Protein AF-A0A060C0B9-F1 (afdb_monomer)

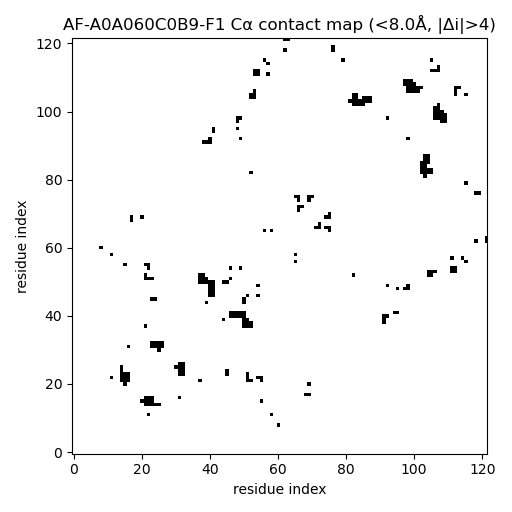Sequence (122 aa):
MTAEFGKRAGNWKHAYDPATGFMRARRRDGSFREPFDPTASGYGSDYTEGNAWQYSWYVPQDVAGLAAAHGGADKLLAMLDQVFDAKVDPKVFEHMEDITGLIGWYAHGNEPSHHVAYLYAY

Mean predicted aligned error: 3.33 Å

Foldseek 3Di:
DVVVVVVVLPCQVLQQDLVVLWRFDADPVSDGDPDDDQLQDDDPAPDDLAGRLLQRCPSVVCLVVSQVSLVHLVSVVVSLCQQQCADDDCVSNPVHPQQDDGRRRQGPSDDSRVCSVVSNVD

Structure (mmCIF, N/CA/C/O backbone):
data_AF-A0A060C0B9-F1
#
_entry.id   AF-A0A060C0B9-F1
#
loop_
_atom_site.group_PDB
_atom_site.id
_atom_site.type_symbol
_atom_site.label_atom_id
_atom_site.label_alt_id
_atom_site.label_comp_id
_atom_site.label_asym_id
_atom_site.label_entity_id
_atom_site.label_seq_id
_atom_site.pdbx_PDB_ins_code
_atom_site.Cartn_x
_atom_site.Cartn_y
_atom_site.Cartn_z
_atom_site.occupancy
_atom_site.B_iso_or_equiv
_atom_site.auth_seq_id
_atom_site.auth_comp_id
_atom_site.auth_asym_id
_atom_site.auth_atom_id
_atom_site.pdbx_PDB_model_num
ATOM 1 N N . MET A 1 1 ? -1.373 7.452 29.988 1.00 62.50 1 MET A N 1
ATOM 2 C CA . MET A 1 1 ? -0.494 6.546 29.220 1.00 62.50 1 MET A CA 1
ATOM 3 C C . MET A 1 1 ? -1.267 5.777 28.140 1.00 62.50 1 MET A C 1
ATOM 5 O O . MET A 1 1 ? -1.018 6.031 26.972 1.00 62.50 1 MET A O 1
ATOM 9 N N . THR A 1 2 ? -2.270 4.945 28.464 1.00 82.88 2 THR A N 1
ATOM 10 C CA . THR A 1 2 ? -3.021 4.131 27.469 1.00 82.88 2 THR A CA 1
ATOM 11 C C . THR A 1 2 ? -3.733 4.945 26.378 1.00 82.88 2 THR A C 1
ATOM 13 O O . THR A 1 2 ? -3.634 4.619 25.200 1.00 82.88 2 THR A O 1
ATOM 16 N N . ALA A 1 3 ? -4.394 6.050 26.740 1.00 88.38 3 ALA A N 1
ATOM 17 C CA . ALA A 1 3 ? -5.115 6.889 25.774 1.00 88.38 3 ALA A CA 1
ATOM 18 C C . ALA A 1 3 ? -4.197 7.609 24.765 1.00 88.38 3 ALA A C 1
ATOM 20 O O . ALA A 1 3 ? -4.614 7.911 23.651 1.00 88.38 3 ALA A O 1
ATOM 21 N N . GLU A 1 4 ? -2.951 7.896 25.141 1.00 94.38 4 GLU A N 1
ATOM 22 C CA . GLU A 1 4 ? -1.985 8.572 24.269 1.00 94.38 4 GLU A CA 1
AT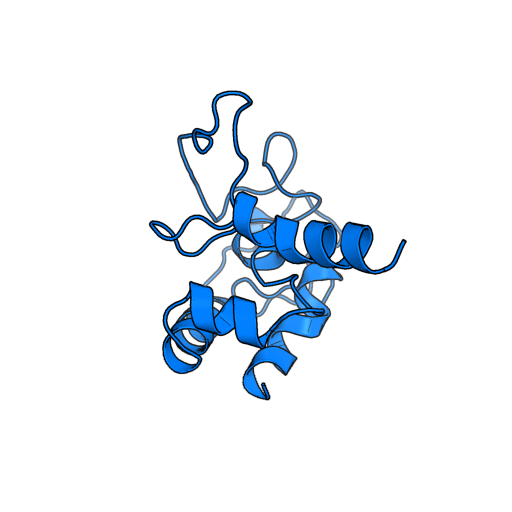OM 23 C C . GLU A 1 4 ? -1.415 7.606 23.228 1.00 94.38 4 GLU A C 1
ATOM 25 O O . GLU A 1 4 ? -1.407 7.913 22.036 1.00 94.38 4 GLU A O 1
ATOM 30 N N . PHE A 1 5 ? -1.009 6.408 23.658 1.00 95.19 5 PHE A N 1
ATOM 31 C CA . PHE A 1 5 ? -0.512 5.378 22.747 1.00 95.19 5 PHE A CA 1
ATOM 32 C C . PHE A 1 5 ? -1.610 4.831 21.830 1.00 95.19 5 PHE A C 1
ATOM 34 O O . PHE A 1 5 ? -1.338 4.610 20.656 1.00 95.19 5 PHE A O 1
ATOM 41 N N . GLY A 1 6 ? -2.857 4.723 22.306 1.00 94.94 6 GLY A N 1
ATOM 42 C CA . GLY A 1 6 ? -3.995 4.362 21.453 1.00 94.94 6 GLY A CA 1
ATOM 43 C C . GLY A 1 6 ? -4.230 5.360 20.313 1.00 94.94 6 GLY A C 1
ATOM 44 O O . GLY A 1 6 ? -4.470 4.955 19.180 1.00 94.94 6 GLY A O 1
ATOM 45 N N . LYS A 1 7 ? -4.074 6.668 20.570 1.00 95.69 7 LYS A N 1
ATOM 46 C CA . LYS A 1 7 ? -4.125 7.688 19.507 1.00 95.69 7 LYS A CA 1
ATOM 47 C C . LYS A 1 7 ? -2.980 7.514 18.509 1.00 95.69 7 LYS A C 1
ATOM 49 O O . LYS A 1 7 ? -3.221 7.509 17.308 1.00 95.69 7 LYS A O 1
ATOM 54 N N . ARG A 1 8 ? -1.750 7.323 19.001 1.00 97.00 8 ARG A N 1
ATOM 55 C CA . ARG A 1 8 ? -0.561 7.146 18.149 1.00 97.00 8 ARG A CA 1
ATOM 56 C C . ARG A 1 8 ? -0.605 5.870 17.309 1.00 97.00 8 ARG A C 1
ATOM 58 O O . ARG A 1 8 ? -0.117 5.887 16.185 1.00 97.00 8 ARG A O 1
ATOM 65 N N . ALA A 1 9 ? -1.224 4.799 17.805 1.00 97.12 9 ALA A N 1
ATOM 66 C CA . ALA A 1 9 ? -1.419 3.562 17.047 1.00 97.12 9 ALA A CA 1
ATOM 67 C C . ALA A 1 9 ? -2.240 3.776 15.759 1.00 97.12 9 ALA A C 1
ATOM 69 O O . ALA A 1 9 ? -2.071 3.029 14.798 1.00 97.12 9 ALA A O 1
ATOM 70 N N . GLY A 1 10 ? -3.079 4.820 15.717 1.00 97.69 10 GLY A N 1
ATOM 71 C CA . GLY A 1 10 ? -3.851 5.226 14.541 1.00 97.69 10 GLY A CA 1
ATOM 72 C C . GLY A 1 10 ? -3.120 6.158 13.567 1.00 97.69 10 GLY A C 1
ATOM 73 O O . GLY A 1 10 ? -3.711 6.535 12.557 1.00 97.69 10 GLY A O 1
ATOM 74 N N . ASN A 1 11 ? -1.861 6.535 13.828 1.00 97.88 11 ASN A N 1
ATOM 75 C CA . ASN A 1 11 ? -1.124 7.499 12.998 1.00 97.88 11 ASN A CA 1
ATOM 76 C C . ASN A 1 11 ? -0.884 7.020 11.560 1.00 97.88 11 ASN A C 1
ATOM 78 O O . ASN A 1 11 ? -0.642 7.854 10.691 1.00 97.88 11 ASN A O 1
ATOM 82 N N . TRP A 1 12 ? -0.985 5.714 11.292 1.00 98.00 12 TRP A N 1
ATOM 83 C CA . TRP A 1 12 ? -0.912 5.160 9.936 1.00 98.00 12 TRP A CA 1
ATOM 84 C C . TRP A 1 12 ? -1.903 5.849 8.981 1.00 98.00 12 TRP A C 1
ATOM 86 O O . TRP A 1 12 ? -1.589 6.090 7.818 1.00 98.00 12 TRP A O 1
ATOM 96 N N . LYS A 1 13 ? -3.059 6.291 9.497 1.00 97.56 13 LYS A N 1
ATOM 97 C CA . LYS A 1 13 ? -4.096 7.013 8.741 1.00 97.56 13 LYS A CA 1
ATOM 98 C C . LYS A 1 13 ? -3.612 8.348 8.178 1.00 97.56 13 LYS A C 1
ATOM 100 O O . LYS A 1 13 ? -4.230 8.879 7.266 1.00 97.56 13 LYS A O 1
ATOM 105 N N . HIS A 1 14 ? -2.534 8.915 8.719 1.00 97.00 14 HIS A N 1
ATOM 106 C CA . HIS A 1 14 ? -1.934 10.134 8.183 1.00 97.00 14 HIS A CA 1
ATOM 107 C C . HIS A 1 14 ? -1.095 9.884 6.930 1.00 97.00 14 HIS A C 1
ATOM 109 O O . HIS A 1 14 ? -0.889 10.830 6.178 1.00 97.00 14 HIS A O 1
ATOM 115 N N . ALA A 1 15 ? -0.610 8.660 6.717 1.00 97.50 15 ALA A N 1
ATOM 116 C CA . ALA A 1 15 ? 0.128 8.280 5.516 1.00 97.50 15 ALA A CA 1
ATOM 117 C C . ALA A 1 15 ? -0.790 7.699 4.432 1.00 97.50 15 ALA A C 1
ATOM 119 O O . ALA A 1 15 ? -0.444 7.765 3.259 1.00 97.50 15 ALA A O 1
ATOM 120 N N . TYR A 1 16 ? -1.953 7.157 4.801 1.00 98.25 16 TYR A N 1
ATOM 121 C CA . TYR A 1 16 ? -2.895 6.591 3.840 1.00 98.25 16 TYR A CA 1
ATOM 122 C C . TYR A 1 16 ? -3.468 7.660 2.905 1.00 98.25 16 TYR A C 1
ATOM 124 O O . TYR A 1 16 ? -4.123 8.606 3.354 1.00 98.25 16 TYR A O 1
ATOM 132 N N . ASP A 1 17 ? -3.256 7.480 1.604 1.00 98.25 17 ASP A N 1
ATOM 133 C CA . ASP A 1 17 ? -3.889 8.282 0.570 1.00 98.25 17 ASP A CA 1
ATOM 134 C C . ASP A 1 17 ? -5.077 7.532 -0.056 1.00 98.25 17 ASP A C 1
ATOM 136 O O . ASP A 1 17 ? -4.870 6.584 -0.817 1.00 98.25 17 ASP A O 1
ATOM 140 N N . PRO A 1 18 ? -6.329 7.961 0.194 1.00 96.81 18 PRO A N 1
ATOM 141 C CA . PRO A 1 18 ? -7.503 7.311 -0.381 1.00 96.81 18 PRO A CA 1
ATOM 142 C C . PRO A 1 18 ? -7.597 7.448 -1.906 1.00 96.81 18 PRO A C 1
ATOM 144 O O . PRO A 1 18 ? -8.352 6.699 -2.521 1.00 96.81 18 PRO A O 1
ATOM 147 N N . ALA A 1 19 ? -6.878 8.394 -2.526 1.00 96.81 19 ALA A N 1
ATOM 148 C CA . ALA A 1 19 ? -6.888 8.553 -3.978 1.00 96.81 19 ALA A CA 1
ATOM 149 C C . ALA A 1 19 ? -6.090 7.450 -4.688 1.00 96.81 19 ALA A C 1
ATOM 151 O O . ALA A 1 19 ? -6.445 7.066 -5.801 1.00 96.81 19 ALA A O 1
ATOM 152 N N . THR A 1 20 ? -5.029 6.943 -4.055 1.00 97.31 20 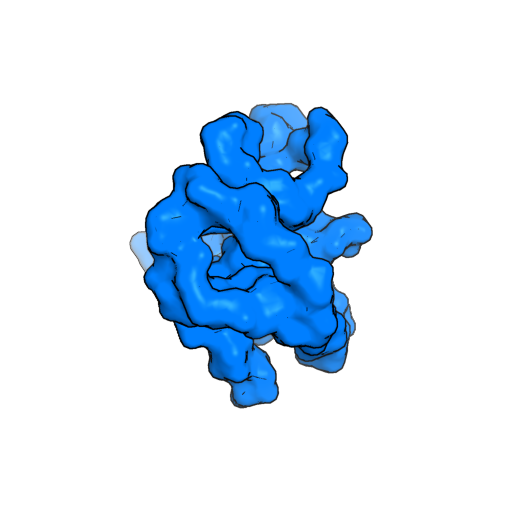THR A N 1
ATOM 153 C CA . THR A 1 20 ? -4.159 5.911 -4.636 1.00 97.31 20 THR A CA 1
ATOM 154 C C . THR A 1 20 ? -4.307 4.549 -3.963 1.00 97.31 20 THR A C 1
ATOM 156 O O . THR A 1 20 ? -3.948 3.546 -4.569 1.00 97.31 20 THR A O 1
ATOM 159 N N . GLY A 1 21 ? -4.818 4.499 -2.728 1.00 97.50 21 GLY A N 1
ATOM 160 C CA . GLY A 1 21 ? -4.884 3.281 -1.919 1.00 97.50 21 GLY A CA 1
ATOM 161 C C . GLY A 1 21 ? -3.546 2.879 -1.288 1.00 97.50 21 GLY A C 1
ATOM 162 O O . GLY A 1 21 ? -3.419 1.759 -0.809 1.00 97.50 21 GLY A O 1
ATOM 163 N N . PHE A 1 22 ? -2.544 3.766 -1.277 1.00 98.44 22 PHE A N 1
ATOM 164 C CA . PHE A 1 22 ? -1.209 3.477 -0.737 1.00 98.44 22 PHE A CA 1
ATOM 165 C C . PHE A 1 22 ? -0.865 4.354 0.468 1.00 98.44 22 PHE A C 1
ATOM 167 O O . PHE A 1 22 ? -1.381 5.462 0.633 1.00 98.44 22 PHE A O 1
ATOM 174 N N . MET A 1 23 ? 0.070 3.879 1.290 1.00 97.94 23 MET A N 1
ATOM 175 C CA . MET A 1 23 ? 0.737 4.710 2.291 1.00 97.94 23 MET A CA 1
ATOM 176 C C . MET A 1 23 ? 1.779 5.571 1.583 1.00 97.94 23 MET A C 1
ATOM 178 O O . MET A 1 23 ? 2.729 5.034 1.035 1.00 97.94 23 MET A O 1
ATOM 182 N N . ARG A 1 24 ? 1.616 6.895 1.588 1.00 97.94 24 ARG A N 1
ATOM 183 C CA . ARG A 1 24 ? 2.469 7.851 0.869 1.00 97.94 24 ARG A CA 1
ATOM 184 C C . ARG A 1 24 ? 3.135 8.834 1.824 1.00 97.94 24 ARG A C 1
ATOM 186 O O . ARG A 1 24 ? 2.556 9.233 2.838 1.00 97.94 24 ARG A O 1
ATOM 193 N N . ALA A 1 25 ? 4.330 9.307 1.465 1.00 96.31 25 ALA A N 1
ATOM 194 C CA . ALA A 1 25 ? 4.962 10.386 2.212 1.00 96.31 25 ALA A CA 1
ATOM 195 C C . ALA A 1 25 ? 4.163 11.684 2.118 1.00 96.31 25 ALA A C 1
ATOM 197 O O . ALA A 1 25 ? 3.657 12.082 1.062 1.00 96.31 25 ALA A O 1
ATOM 198 N N . ARG A 1 26 ? 4.128 12.387 3.248 1.00 95.81 26 ARG A N 1
ATOM 199 C CA . ARG A 1 26 ? 3.490 13.688 3.398 1.00 95.81 26 ARG A CA 1
ATOM 200 C C . ARG A 1 26 ? 4.528 14.758 3.687 1.00 95.81 26 ARG A C 1
ATOM 202 O O . ARG A 1 26 ? 5.419 14.582 4.518 1.00 95.81 26 ARG A O 1
ATOM 209 N N . ARG A 1 27 ? 4.391 15.895 3.015 1.00 95.44 27 ARG A N 1
ATOM 210 C CA . ARG A 1 27 ? 5.172 17.102 3.276 1.00 95.44 27 ARG A CA 1
ATOM 211 C C . ARG A 1 27 ? 4.694 17.763 4.568 1.00 95.44 27 ARG A C 1
ATOM 213 O O . ARG A 1 27 ? 3.610 17.484 5.080 1.00 95.44 27 ARG A O 1
ATOM 220 N N . ARG A 1 28 ? 5.502 18.692 5.086 1.00 95.94 28 ARG A N 1
ATOM 221 C CA . ARG A 1 28 ? 5.180 19.456 6.308 1.00 95.94 28 ARG A CA 1
ATOM 222 C C . ARG A 1 28 ? 3.893 20.277 6.193 1.00 95.94 28 ARG A C 1
ATOM 224 O O . ARG A 1 28 ? 3.275 20.556 7.211 1.00 95.94 28 ARG A O 1
ATOM 231 N N . ASP A 1 29 ? 3.504 20.650 4.979 1.00 96.12 29 ASP A N 1
ATOM 232 C CA . ASP A 1 29 ? 2.256 21.363 4.686 1.00 96.12 29 ASP A CA 1
ATOM 233 C C . ASP A 1 29 ? 1.023 20.437 4.604 1.00 96.12 29 ASP A C 1
ATOM 235 O O . ASP A 1 29 ? -0.093 20.912 4.412 1.00 96.12 29 ASP A O 1
ATOM 239 N N . GLY A 1 30 ? 1.203 19.121 4.769 1.00 95.50 30 GLY A N 1
ATOM 240 C CA . GLY A 1 30 ? 0.136 18.124 4.708 1.00 95.50 30 GLY A CA 1
ATOM 241 C C . GLY A 1 30 ? -0.205 17.632 3.299 1.00 95.50 30 GLY A C 1
ATOM 242 O O . GLY A 1 30 ? -1.075 16.769 3.169 1.00 95.50 30 GLY A O 1
ATOM 243 N N . SER A 1 31 ? 0.465 18.118 2.254 1.00 97.19 31 SER A N 1
ATOM 244 C CA . SER A 1 31 ? 0.323 17.573 0.899 1.00 97.19 31 SER A CA 1
ATOM 245 C C . SER A 1 31 ? 1.085 16.254 0.743 1.00 97.19 31 SER A C 1
ATOM 247 O O . SER A 1 31 ? 2.126 16.045 1.373 1.00 97.19 31 SER A O 1
ATOM 249 N N . PHE A 1 32 ? 0.580 15.342 -0.090 1.00 97.94 32 PHE A N 1
ATOM 250 C CA . PHE A 1 32 ? 1.340 14.152 -0.469 1.00 97.94 32 PHE A CA 1
ATOM 251 C C . PHE A 1 32 ? 2.489 14.526 -1.411 1.00 97.94 32 PHE A C 1
ATOM 253 O O . PHE A 1 32 ? 2.399 15.478 -2.188 1.00 97.94 32 PHE A O 1
ATOM 260 N N . ARG A 1 33 ? 3.602 13.793 -1.323 1.00 95.50 33 ARG A N 1
ATOM 261 C CA . ARG A 1 33 ? 4.738 13.977 -2.229 1.00 95.50 33 ARG A CA 1
ATOM 262 C C . ARG A 1 33 ? 4.340 13.559 -3.648 1.00 95.50 33 ARG A C 1
ATOM 264 O O . ARG A 1 33 ? 3.813 12.468 -3.848 1.00 95.50 33 ARG A O 1
ATOM 271 N N . GLU A 1 34 ? 4.625 14.437 -4.607 1.00 95.38 34 GLU A N 1
ATOM 272 C CA . GLU A 1 34 ? 4.421 14.226 -6.043 1.00 95.38 34 GLU A CA 1
ATOM 273 C C . GLU A 1 34 ? 5.745 14.406 -6.817 1.00 95.38 34 GLU A C 1
ATOM 275 O O . GLU A 1 34 ? 6.577 15.221 -6.383 1.00 95.38 34 GLU A O 1
ATOM 280 N N . PRO A 1 35 ? 5.938 13.707 -7.955 1.00 94.75 35 PRO A N 1
ATOM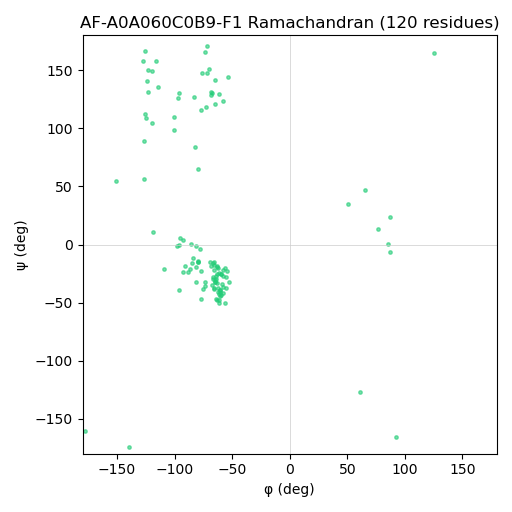 281 C CA . PRO A 1 35 ? 5.043 12.675 -8.494 1.00 94.75 35 PRO A CA 1
ATOM 282 C C . PRO A 1 35 ? 5.061 11.394 -7.643 1.00 94.75 35 PRO A C 1
ATOM 284 O O . PRO A 1 35 ? 6.070 11.094 -7.003 1.00 94.75 35 PRO A O 1
ATOM 287 N N . PHE A 1 36 ? 3.952 10.654 -7.629 1.00 96.44 36 PHE A N 1
ATOM 288 C CA . PHE A 1 36 ? 3.869 9.340 -6.989 1.00 96.44 36 PHE A CA 1
ATOM 289 C C . PHE A 1 36 ? 4.058 8.198 -7.987 1.00 96.44 36 PHE A C 1
ATOM 291 O O . PHE A 1 36 ? 3.327 8.088 -8.969 1.00 96.44 36 PHE A O 1
ATOM 298 N N . ASP A 1 37 ? 5.012 7.325 -7.678 1.00 95.12 37 ASP A N 1
ATOM 299 C CA . ASP A 1 37 ? 5.230 6.049 -8.349 1.00 95.12 37 ASP A CA 1
ATOM 300 C C . ASP A 1 37 ? 5.234 4.942 -7.277 1.00 95.12 37 ASP A C 1
ATOM 302 O O . ASP A 1 37 ? 6.139 4.921 -6.437 1.00 95.12 37 ASP A O 1
ATOM 306 N N . PRO A 1 38 ? 4.236 4.036 -7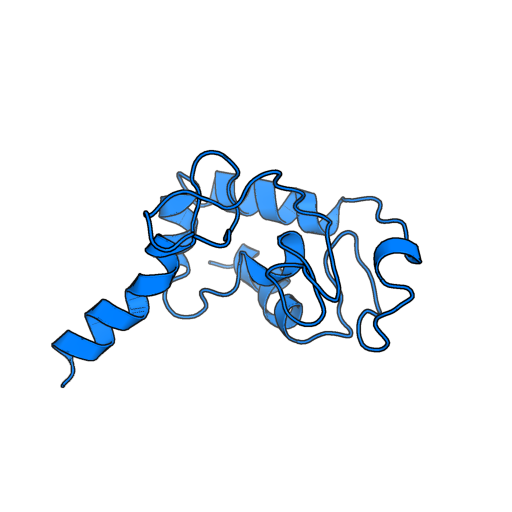.256 1.00 95.44 38 PRO A N 1
ATOM 307 C CA . PRO A 1 38 ? 4.161 2.973 -6.254 1.00 95.44 38 PRO A CA 1
ATOM 308 C C . PRO A 1 38 ? 5.254 1.909 -6.430 1.00 95.44 38 PRO A C 1
ATOM 310 O O . PRO A 1 38 ? 5.477 1.110 -5.520 1.00 95.44 38 PRO A O 1
ATOM 313 N N . THR A 1 39 ? 5.925 1.885 -7.586 1.00 93.94 39 THR A N 1
ATOM 314 C CA . THR A 1 39 ? 6.991 0.930 -7.912 1.00 93.94 39 THR A CA 1
ATOM 315 C C . THR A 1 39 ? 8.375 1.432 -7.521 1.00 93.94 39 THR A C 1
ATOM 317 O O . THR A 1 39 ? 9.282 0.615 -7.363 1.00 93.94 39 THR A O 1
ATOM 320 N N . ALA A 1 40 ? 8.519 2.746 -7.306 1.00 91.94 40 ALA A N 1
ATOM 321 C CA . ALA A 1 40 ? 9.782 3.372 -6.952 1.00 91.94 40 ALA A CA 1
ATOM 322 C C . ALA A 1 40 ? 10.354 2.777 -5.659 1.00 91.94 40 ALA A C 1
ATOM 324 O O . ALA A 1 40 ? 9.721 2.804 -4.600 1.00 91.94 40 ALA A O 1
ATOM 325 N N . SER A 1 41 ? 11.577 2.274 -5.770 1.00 88.69 41 SER A N 1
ATOM 326 C CA . SER A 1 41 ? 12.341 1.624 -4.715 1.00 88.69 41 SER A CA 1
ATOM 327 C C . SER A 1 41 ? 13.725 2.278 -4.598 1.00 88.69 41 SER A C 1
ATOM 329 O O . SER A 1 41 ? 14.203 2.942 -5.521 1.00 88.69 41 SER A O 1
ATOM 331 N N . GLY A 1 42 ? 14.362 2.136 -3.437 1.00 82.88 42 GLY A N 1
ATOM 332 C CA . GLY A 1 42 ? 15.760 2.524 -3.238 1.00 82.88 42 GLY A CA 1
ATOM 333 C C . GLY A 1 42 ? 15.952 3.942 -2.713 1.00 82.88 42 GLY A C 1
ATOM 334 O O . GLY A 1 42 ? 15.032 4.577 -2.189 1.00 82.88 42 GLY A O 1
ATOM 335 N N . TYR A 1 43 ? 17.188 4.436 -2.803 1.00 79.44 43 TYR A N 1
ATOM 336 C CA . TYR A 1 43 ? 17.565 5.724 -2.222 1.00 79.44 43 TYR A CA 1
ATOM 337 C C . TYR A 1 43 ? 16.768 6.880 -2.840 1.00 79.44 43 TYR A C 1
ATOM 339 O O . TYR A 1 43 ? 16.707 7.040 -4.057 1.00 79.44 43 TYR A O 1
ATOM 347 N N . GLY A 1 44 ? 16.174 7.718 -1.990 1.00 81.44 44 GLY A N 1
ATOM 348 C CA . GLY A 1 44 ? 15.328 8.834 -2.419 1.00 81.44 44 GLY A CA 1
ATOM 349 C C . GLY A 1 44 ? 13.855 8.471 -2.633 1.00 81.44 44 GLY A C 1
ATOM 350 O O . GLY A 1 44 ? 13.042 9.391 -2.808 1.00 81.44 44 GLY A O 1
ATOM 351 N N . SER A 1 45 ? 13.500 7.182 -2.549 1.00 88.69 45 SER A N 1
ATOM 352 C CA . SER A 1 45 ? 12.120 6.754 -2.308 1.00 88.69 45 SER A CA 1
ATOM 353 C C . SER A 1 45 ? 11.706 7.048 -0.857 1.00 88.69 45 SER A C 1
ATOM 355 O O . SER A 1 45 ? 12.520 7.462 -0.027 1.00 88.69 45 SER A O 1
ATOM 357 N N . ASP A 1 46 ? 10.417 6.884 -0.568 1.00 94.00 46 ASP A N 1
ATOM 358 C CA . ASP A 1 46 ? 9.848 7.094 0.767 1.00 94.00 46 ASP A CA 1
ATOM 359 C C . ASP A 1 46 ? 9.805 5.800 1.608 1.00 94.00 46 ASP A C 1
ATOM 361 O O . ASP A 1 46 ? 9.285 5.810 2.725 1.00 94.00 46 ASP A O 1
ATOM 365 N N . TYR A 1 47 ? 10.348 4.697 1.077 1.00 93.75 47 TYR A N 1
ATOM 366 C CA . TYR A 1 47 ? 10.309 3.360 1.668 1.00 93.75 47 TYR A CA 1
ATOM 367 C C . TYR A 1 47 ? 11.731 2.819 1.834 1.00 93.75 47 TYR A C 1
ATOM 369 O O . TYR A 1 47 ? 12.591 3.004 0.973 1.00 93.75 47 TYR A O 1
ATOM 377 N N . THR A 1 48 ? 11.991 2.142 2.947 1.00 91.25 48 THR A N 1
ATOM 378 C CA . THR A 1 48 ? 13.285 1.491 3.183 1.00 91.25 48 THR A CA 1
ATOM 379 C C . THR A 1 48 ? 13.285 0.134 2.498 1.00 91.25 48 THR A C 1
ATOM 381 O O . THR A 1 48 ? 12.367 -0.634 2.733 1.00 91.25 48 THR A O 1
ATOM 384 N N . GLU A 1 49 ? 14.286 -0.160 1.662 1.00 87.69 49 GLU A N 1
ATOM 385 C CA . GLU A 1 49 ? 14.503 -1.514 1.103 1.00 87.69 49 GLU A CA 1
ATOM 386 C C . GLU A 1 49 ? 13.245 -2.134 0.467 1.00 87.69 49 GLU A C 1
ATOM 388 O O . GLU A 1 49 ? 13.004 -3.332 0.542 1.00 87.69 49 GLU A O 1
ATOM 393 N N . GLY A 1 50 ? 12.414 -1.302 -0.161 1.00 91.69 50 GLY A N 1
ATOM 394 C CA . GLY A 1 50 ? 11.179 -1.741 -0.788 1.00 91.69 50 GLY A CA 1
ATOM 395 C C . GLY A 1 50 ? 10.442 -0.609 -1.484 1.00 91.69 50 GLY A C 1
ATOM 396 O O . GLY A 1 50 ? 11.030 0.427 -1.801 1.00 91.69 50 GLY A O 1
ATOM 397 N N . ASN A 1 51 ? 9.150 -0.809 -1.731 1.00 94.56 51 ASN A N 1
ATOM 398 C CA . ASN A 1 51 ? 8.276 0.182 -2.359 1.00 94.56 51 ASN A CA 1
ATOM 399 C C . ASN A 1 51 ? 6.874 0.224 -1.715 1.00 94.56 51 ASN A C 1
ATOM 401 O O . ASN A 1 51 ? 6.596 -0.443 -0.711 1.00 94.56 51 ASN A O 1
ATOM 405 N N . ALA A 1 52 ? 5.965 1.010 -2.302 1.00 97.06 52 ALA A N 1
ATOM 406 C CA . ALA A 1 52 ? 4.622 1.204 -1.759 1.00 97.06 52 ALA A CA 1
ATOM 407 C C . ALA A 1 52 ? 3.805 -0.098 -1.721 1.00 97.06 52 ALA A C 1
ATOM 409 O O . ALA A 1 52 ? 3.007 -0.286 -0.798 1.00 97.06 52 ALA A O 1
ATOM 410 N N . TRP A 1 53 ? 4.024 -0.999 -2.686 1.00 96.88 53 TRP A N 1
ATOM 411 C CA . TRP A 1 53 ? 3.357 -2.300 -2.765 1.00 96.88 53 TRP A CA 1
ATOM 412 C C . TRP A 1 53 ? 3.772 -3.274 -1.664 1.00 96.88 53 TRP A C 1
ATOM 414 O O . TRP A 1 53 ? 3.044 -4.228 -1.415 1.00 96.88 53 TRP A O 1
ATOM 424 N N . GLN A 1 54 ? 4.903 -3.056 -0.998 1.00 95.38 54 GLN A N 1
ATOM 425 C CA . GLN A 1 54 ? 5.346 -3.896 0.119 1.00 95.38 54 GLN A CA 1
ATOM 426 C C . GLN A 1 54 ? 4.933 -3.286 1.464 1.00 95.38 54 GLN A C 1
ATOM 428 O O . GLN A 1 54 ? 4.474 -3.992 2.358 1.00 95.38 54 GLN A O 1
ATOM 433 N N . TYR A 1 55 ? 5.016 -1.959 1.598 1.00 96.81 55 TYR A N 1
ATOM 434 C CA . TYR A 1 55 ? 4.805 -1.280 2.880 1.00 96.81 55 TYR A CA 1
ATOM 435 C C . TYR A 1 55 ? 3.359 -0.893 3.194 1.00 96.81 55 TYR A C 1
ATOM 437 O O . TYR A 1 55 ? 3.020 -0.731 4.370 1.00 96.81 55 TYR A O 1
ATOM 445 N N . SER A 1 56 ? 2.490 -0.731 2.191 1.00 97.69 56 SER A N 1
ATOM 446 C CA . SER A 1 56 ? 1.165 -0.127 2.426 1.00 97.69 56 SER A CA 1
ATOM 447 C C . SER A 1 56 ? 0.233 -0.963 3.304 1.00 97.69 56 SER A C 1
ATOM 449 O O . SER A 1 56 ? -0.735 -0.442 3.858 1.00 97.69 56 SER A O 1
ATOM 451 N N . TRP A 1 57 ? 0.557 -2.239 3.493 1.00 96.88 57 TRP A N 1
ATOM 452 C CA . TRP A 1 57 ? -0.239 -3.195 4.256 1.00 96.88 57 TRP A CA 1
ATOM 453 C C . TRP A 1 57 ? 0.249 -3.375 5.697 1.00 96.88 57 TRP A C 1
ATOM 455 O O . TRP A 1 57 ? -0.326 -4.168 6.443 1.00 96.88 57 TRP A O 1
ATOM 465 N N . TYR A 1 58 ? 1.324 -2.693 6.111 1.00 97.25 58 TYR A N 1
ATOM 466 C CA . TYR A 1 58 ? 1.968 -2.892 7.414 1.00 97.25 58 TYR A CA 1
ATOM 467 C C . TYR A 1 58 ? 1.221 -2.176 8.555 1.00 97.25 58 TYR A C 1
ATOM 469 O O . TYR A 1 58 ? 1.713 -1.241 9.187 1.00 97.25 58 TYR A O 1
ATOM 477 N N . VAL A 1 59 ? -0.009 -2.628 8.817 1.00 97.81 59 VAL A N 1
ATOM 478 C CA . VAL A 1 59 ? -0.875 -2.166 9.914 1.00 97.81 59 VAL A CA 1
ATOM 479 C C . VAL A 1 59 ? -1.352 -3.368 10.752 1.00 97.81 59 VAL A C 1
ATOM 481 O O . VAL A 1 59 ? -2.556 -3.587 10.903 1.00 97.81 59 VAL A O 1
ATOM 484 N N . PRO A 1 60 ? -0.433 -4.192 11.298 1.00 96.75 60 PRO A N 1
ATOM 485 C CA . PRO A 1 60 ? -0.791 -5.448 11.967 1.00 96.75 60 PRO A CA 1
ATOM 486 C C . PRO A 1 60 ? -1.690 -5.249 13.197 1.00 96.75 60 PRO A C 1
ATOM 488 O O . PRO A 1 60 ? -2.441 -6.142 13.578 1.00 96.75 60 PRO A O 1
ATOM 491 N N . GLN A 1 61 ? -1.637 -4.071 13.819 1.00 97.00 61 GLN A N 1
ATOM 492 C CA . GLN A 1 61 ? -2.437 -3.724 14.990 1.00 97.00 61 GLN A CA 1
ATOM 493 C C . GLN A 1 61 ? -3.891 -3.329 14.675 1.00 97.00 61 GLN A C 1
ATOM 495 O O . GLN A 1 61 ? -4.688 -3.227 15.605 1.00 97.00 61 GLN A O 1
ATOM 500 N N . ASP A 1 62 ? -4.232 -3.037 13.413 1.00 97.81 62 ASP A N 1
ATOM 501 C CA . ASP A 1 62 ? -5.538 -2.478 13.020 1.00 97.81 62 ASP A CA 1
ATOM 502 C C . ASP A 1 62 ? -5.937 -2.903 11.590 1.00 97.81 62 ASP A C 1
ATOM 504 O O . ASP A 1 62 ? -6.223 -2.069 10.729 1.00 97.81 62 ASP A O 1
ATOM 508 N N . VAL A 1 63 ? -5.952 -4.216 11.320 1.00 97.94 63 VAL A N 1
ATOM 509 C CA . VAL A 1 63 ? -6.321 -4.765 9.995 1.00 97.94 63 VAL A CA 1
ATOM 510 C C . VAL A 1 63 ? -7.769 -4.420 9.620 1.00 97.94 63 VAL A C 1
ATOM 512 O O . VAL A 1 63 ? -8.049 -4.068 8.476 1.00 97.94 63 VAL A O 1
ATOM 515 N N . ALA A 1 64 ? -8.688 -4.417 10.591 1.00 97.81 64 ALA A N 1
ATOM 516 C CA . ALA A 1 64 ? -10.071 -3.995 10.362 1.00 97.81 64 ALA A CA 1
ATOM 517 C C . ALA A 1 64 ? -10.156 -2.516 9.935 1.00 97.81 64 ALA A C 1
ATOM 519 O O . ALA A 1 64 ? -10.906 -2.169 9.020 1.00 97.81 64 ALA A O 1
ATOM 520 N N . GLY A 1 65 ? -9.362 -1.636 10.557 1.00 98.25 65 GLY A N 1
ATOM 521 C CA . GLY A 1 65 ? -9.243 -0.241 10.145 1.00 98.25 65 GLY A CA 1
ATOM 522 C C . GLY A 1 65 ? -8.615 -0.083 8.760 1.00 98.25 65 GLY A C 1
ATOM 523 O O . GLY A 1 65 ? -9.077 0.758 7.986 1.00 98.25 65 GLY A O 1
ATOM 524 N N . LEU A 1 66 ? -7.617 -0.906 8.420 1.00 98.38 66 LEU A N 1
ATOM 525 C CA . LEU A 1 66 ? -7.013 -0.944 7.086 1.00 98.38 66 LEU A CA 1
ATOM 526 C C . LEU A 1 66 ? -8.047 -1.324 6.015 1.00 98.38 66 LEU A C 1
ATOM 528 O O . LEU A 1 66 ? -8.165 -0.622 5.009 1.00 98.38 66 LEU A O 1
ATOM 532 N N . ALA A 1 67 ? -8.841 -2.372 6.249 1.00 98.38 67 ALA A N 1
ATOM 533 C CA . ALA A 1 67 ? -9.921 -2.778 5.351 1.00 98.38 67 ALA A CA 1
ATOM 534 C C . ALA A 1 67 ? -10.970 -1.666 5.193 1.00 98.38 67 ALA A C 1
ATOM 536 O O . ALA A 1 67 ? -11.367 -1.330 4.078 1.00 98.38 67 ALA A O 1
ATOM 537 N N . ALA A 1 68 ? -11.373 -1.024 6.294 1.00 98.31 68 ALA A N 1
ATOM 538 C CA . ALA A 1 68 ? -12.309 0.097 6.250 1.00 98.31 68 ALA A CA 1
ATOM 539 C C . ALA A 1 68 ? -11.778 1.280 5.418 1.00 98.31 68 ALA A C 1
ATOM 541 O O . ALA A 1 68 ? -12.538 1.874 4.654 1.00 98.31 68 ALA A O 1
ATOM 542 N N . ALA A 1 69 ? -10.482 1.596 5.509 1.00 98.25 69 ALA A N 1
ATOM 543 C CA . ALA A 1 69 ? -9.860 2.664 4.722 1.00 98.25 69 ALA A CA 1
ATOM 544 C C . ALA A 1 69 ? -9.860 2.378 3.210 1.00 98.25 69 ALA A C 1
ATOM 546 O O . ALA A 1 69 ? -10.036 3.305 2.417 1.00 98.25 69 ALA A O 1
ATOM 547 N N . HIS A 1 70 ? -9.756 1.105 2.816 1.00 98.19 70 HIS A N 1
ATOM 548 C CA . HIS A 1 70 ? -9.895 0.658 1.424 1.00 98.19 70 HIS A CA 1
ATOM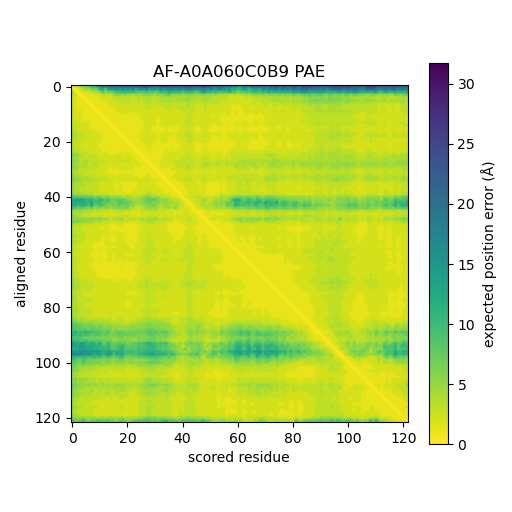 549 C C . HIS A 1 70 ? -11.359 0.580 0.957 1.00 98.19 70 HIS A C 1
ATOM 551 O O . HIS A 1 70 ? -11.630 0.334 -0.217 1.00 98.19 70 HIS A O 1
ATOM 557 N N . GLY A 1 71 ? -12.323 0.834 1.847 1.00 97.62 71 GLY A N 1
ATOM 558 C CA . GLY A 1 71 ? -13.752 0.772 1.553 1.00 97.62 71 GLY A CA 1
ATOM 559 C C . GLY A 1 71 ? -14.368 -0.619 1.724 1.00 97.62 71 GLY A C 1
ATOM 560 O O . GLY A 1 71 ? -15.399 -0.889 1.111 1.00 97.62 71 GLY A O 1
ATOM 561 N N . GLY A 1 72 ? -13.751 -1.478 2.539 1.00 97.75 72 GLY A N 1
ATOM 562 C CA . GLY A 1 72 ? -14.225 -2.818 2.889 1.00 97.75 72 GLY A CA 1
ATOM 563 C C . GLY A 1 72 ? -13.186 -3.908 2.617 1.00 97.75 72 GLY A C 1
ATOM 564 O O . GLY A 1 72 ? -12.219 -3.686 1.888 1.00 97.75 72 GLY A O 1
ATOM 565 N N . ALA A 1 73 ? -13.416 -5.094 3.191 1.00 97.38 73 ALA A N 1
ATOM 566 C CA . ALA A 1 73 ? -12.538 -6.256 3.035 1.00 97.38 73 ALA A CA 1
ATOM 567 C C . ALA A 1 73 ? -12.333 -6.616 1.556 1.00 97.38 73 ALA A C 1
ATOM 569 O O . ALA A 1 73 ? -11.196 -6.649 1.108 1.00 97.38 73 ALA A O 1
ATOM 570 N N . ASP A 1 74 ? -13.405 -6.737 0.767 1.00 97.88 74 ASP A N 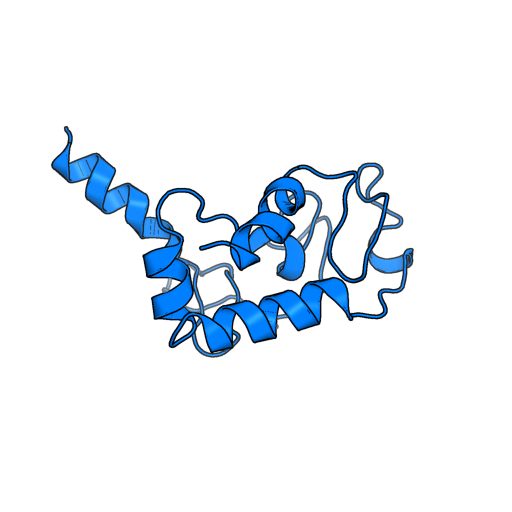1
ATOM 571 C CA . ASP A 1 74 ? -13.318 -7.101 -0.658 1.00 97.88 74 ASP A CA 1
ATOM 572 C C . ASP A 1 74 ? -12.407 -6.167 -1.471 1.00 97.88 74 ASP A C 1
ATOM 574 O O . ASP A 1 74 ? -11.670 -6.611 -2.347 1.00 97.88 74 ASP A O 1
ATOM 578 N N . LYS A 1 75 ? -12.420 -4.862 -1.168 1.00 97.38 75 LYS A N 1
ATOM 579 C CA . LYS A 1 75 ? -11.555 -3.888 -1.848 1.00 97.38 75 LYS A CA 1
ATOM 580 C C . LYS A 1 75 ? -10.100 -3.994 -1.409 1.00 97.38 75 LYS A C 1
ATOM 582 O O . LYS A 1 75 ? -9.216 -3.811 -2.239 1.00 97.38 75 LYS A O 1
ATOM 587 N N . LEU A 1 76 ? -9.851 -4.289 -0.132 1.00 97.88 76 LEU A N 1
ATOM 588 C CA . LEU A 1 76 ? -8.504 -4.598 0.340 1.00 97.88 76 LEU A CA 1
ATOM 589 C C . LEU A 1 76 ? -7.989 -5.878 -0.332 1.00 97.88 76 LEU A C 1
ATOM 591 O O . LEU A 1 76 ? -6.892 -5.862 -0.878 1.00 97.88 76 LEU A O 1
ATOM 595 N N . LEU A 1 77 ? -8.790 -6.946 -0.370 1.00 97.94 77 LEU A N 1
ATOM 596 C CA . LEU A 1 77 ? -8.409 -8.207 -1.013 1.00 97.94 77 LEU A CA 1
ATOM 597 C C . LEU A 1 77 ? -8.121 -8.018 -2.507 1.00 97.94 77 LEU A C 1
ATOM 599 O O . LEU A 1 77 ? -7.103 -8.501 -2.980 1.00 97.94 77 LEU A O 1
ATOM 603 N N . ALA A 1 78 ? -8.910 -7.213 -3.223 1.00 97.75 78 ALA A N 1
ATOM 604 C CA . ALA A 1 78 ? -8.637 -6.889 -4.626 1.00 97.75 78 ALA A CA 1
ATOM 605 C C . ALA A 1 78 ? -7.322 -6.106 -4.841 1.00 97.75 78 ALA A C 1
ATOM 607 O O . ALA A 1 78 ? -6.724 -6.173 -5.917 1.00 97.75 78 ALA A O 1
ATOM 608 N N . MET A 1 79 ? -6.858 -5.339 -3.847 1.00 97.19 79 MET A N 1
ATOM 609 C CA . MET A 1 79 ? -5.521 -4.728 -3.879 1.00 97.19 79 MET A CA 1
ATOM 610 C C . MET A 1 79 ? -4.430 -5.765 -3.599 1.00 97.19 79 MET A C 1
ATOM 612 O O . MET A 1 79 ? -3.383 -5.728 -4.242 1.00 97.19 79 MET A O 1
ATOM 616 N N . LEU A 1 80 ? -4.670 -6.706 -2.681 1.00 98.00 80 LEU A N 1
ATOM 617 C CA . LEU A 1 80 ? -3.742 -7.805 -2.408 1.00 98.00 80 LEU A CA 1
ATOM 618 C C . LEU A 1 80 ? -3.619 -8.755 -3.605 1.00 98.00 80 LEU A C 1
ATOM 620 O O . LEU A 1 80 ? -2.509 -9.155 -3.936 1.00 98.00 80 LEU A O 1
ATOM 624 N N . ASP A 1 81 ? -4.702 -9.024 -4.333 1.00 98.38 81 ASP A N 1
ATOM 625 C CA . ASP A 1 81 ? -4.649 -9.814 -5.567 1.00 98.38 81 ASP A CA 1
ATOM 626 C C . ASP A 1 81 ? -3.694 -9.164 -6.579 1.00 98.38 81 ASP A C 1
ATOM 628 O O . ASP A 1 81 ? -2.838 -9.832 -7.152 1.00 98.38 81 ASP A O 1
ATOM 632 N N . GLN A 1 82 ? -3.726 -7.832 -6.708 1.00 97.81 82 GLN A N 1
ATOM 633 C CA . GLN A 1 82 ? -2.773 -7.097 -7.549 1.00 97.81 82 GLN A CA 1
ATOM 634 C C . GLN A 1 82 ? -1.321 -7.208 -7.063 1.00 97.81 82 GLN A C 1
ATOM 636 O O . GLN A 1 82 ? -0.410 -7.168 -7.891 1.00 97.81 82 GLN A O 1
ATOM 641 N N . VAL A 1 83 ? -1.079 -7.364 -5.755 1.00 97.38 83 VAL A N 1
ATOM 642 C CA . VAL A 1 83 ? 0.268 -7.632 -5.221 1.00 97.38 83 VAL A CA 1
ATOM 643 C C . VAL A 1 83 ? 0.790 -8.953 -5.783 1.00 97.38 83 VAL A C 1
ATOM 645 O O . VAL A 1 83 ? 1.900 -8.980 -6.310 1.00 97.38 83 VAL A O 1
ATOM 648 N N . PHE A 1 84 ? 0.005 -10.028 -5.699 1.00 97.62 84 PHE A N 1
ATOM 649 C CA . PHE A 1 84 ? 0.455 -11.376 -6.066 1.00 97.62 84 PHE A CA 1
ATOM 650 C C . PHE A 1 84 ? 0.395 -11.660 -7.577 1.00 97.62 84 PHE A C 1
ATOM 652 O O . PHE A 1 84 ? 1.254 -12.374 -8.098 1.00 97.62 84 PHE A O 1
ATOM 659 N N . ASP A 1 85 ? -0.568 -11.079 -8.298 1.00 97.69 85 ASP A N 1
ATOM 660 C CA . ASP A 1 85 ? -0.769 -11.322 -9.733 1.00 97.69 85 ASP A CA 1
ATOM 661 C C . ASP A 1 85 ? 0.169 -10.508 -10.634 1.00 97.69 85 ASP A C 1
ATOM 663 O O . ASP A 1 85 ? 0.369 -10.856 -11.809 1.00 97.69 85 ASP A O 1
ATOM 667 N N . ALA A 1 86 ? 0.755 -9.429 -10.105 1.00 96.19 86 ALA A N 1
ATOM 668 C CA . ALA A 1 86 ? 1.637 -8.551 -10.860 1.00 96.19 86 ALA A CA 1
ATOM 669 C C . ALA A 1 86 ? 2.779 -9.317 -11.549 1.00 96.19 86 ALA A C 1
ATOM 671 O O . ALA A 1 86 ? 3.355 -10.273 -11.029 1.00 96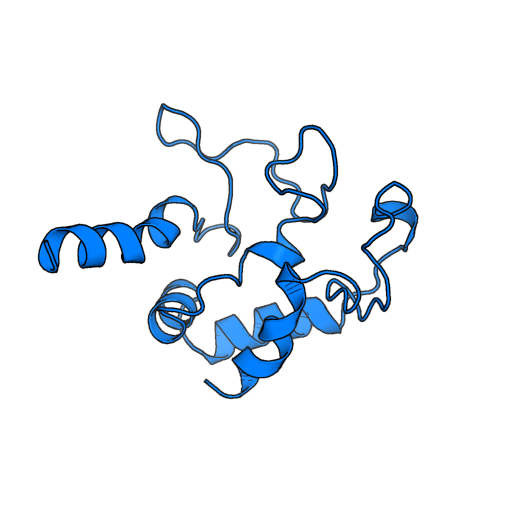.19 86 ALA A O 1
ATOM 672 N N . LYS A 1 87 ? 3.156 -8.859 -12.745 1.00 93.56 87 LYS A N 1
ATOM 673 C CA . LYS A 1 87 ? 4.381 -9.297 -13.425 1.00 93.56 87 LYS A CA 1
ATOM 674 C C . LYS A 1 87 ? 5.445 -8.234 -13.208 1.00 93.56 87 LYS A C 1
ATOM 676 O O . LYS A 1 87 ? 5.439 -7.207 -13.879 1.00 93.56 87 LYS A O 1
ATOM 681 N N . VAL A 1 88 ? 6.315 -8.476 -12.235 1.00 90.94 88 VAL A N 1
ATOM 682 C CA . VAL A 1 88 ? 7.371 -7.543 -11.835 1.00 90.94 88 VAL A CA 1
ATOM 683 C C . VAL A 1 88 ? 8.671 -7.913 -12.533 1.00 90.94 88 VAL A C 1
ATOM 685 O O . VAL A 1 88 ? 9.077 -9.074 -12.510 1.00 90.94 88 VAL A O 1
ATOM 688 N N . ASP A 1 89 ? 9.317 -6.927 -13.155 1.00 87.56 89 ASP A N 1
ATOM 689 C CA . ASP A 1 89 ? 10.686 -7.074 -13.649 1.00 87.56 89 ASP A CA 1
ATOM 690 C C . ASP A 1 89 ? 11.642 -7.083 -12.441 1.00 87.56 89 ASP A C 1
ATOM 692 O O . ASP A 1 89 ? 11.699 -6.081 -11.719 1.00 87.56 89 ASP A O 1
ATOM 696 N N . PRO A 1 90 ? 12.405 -8.167 -12.198 1.00 80.81 90 PRO A N 1
ATOM 697 C CA . PRO A 1 90 ? 13.355 -8.232 -11.089 1.00 80.81 90 PRO A CA 1
ATOM 698 C C . PRO A 1 90 ? 14.374 -7.083 -11.077 1.00 80.81 90 PRO A C 1
ATOM 700 O O . PRO A 1 90 ? 14.881 -6.734 -10.013 1.00 80.81 90 PRO A O 1
ATOM 703 N N . LYS A 1 91 ? 14.621 -6.437 -12.228 1.00 83.56 91 LYS A N 1
ATOM 704 C CA . LYS A 1 91 ? 15.475 -5.243 -12.350 1.00 83.56 91 LYS A CA 1
ATOM 705 C C . LYS A 1 91 ? 15.073 -4.090 -11.442 1.00 83.56 91 LYS A C 1
ATOM 707 O O . LYS A 1 91 ? 15.930 -3.314 -11.029 1.00 83.56 91 LYS A O 1
ATOM 712 N N . VAL A 1 92 ? 13.790 -3.995 -11.087 1.00 81.81 92 VAL A N 1
ATOM 713 C CA . VAL A 1 92 ? 13.282 -2.989 -10.138 1.00 81.81 92 VAL A CA 1
ATOM 714 C C . VAL A 1 92 ? 13.986 -3.092 -8.779 1.00 81.81 92 VAL A C 1
ATOM 716 O O . VAL A 1 92 ? 14.129 -2.090 -8.081 1.00 81.81 92 VAL A O 1
ATOM 719 N N . PHE A 1 93 ? 14.475 -4.278 -8.422 1.00 84.31 93 PHE A N 1
ATOM 720 C CA . PHE A 1 93 ? 15.107 -4.554 -7.137 1.00 84.31 93 PHE A CA 1
ATOM 721 C C . PHE A 1 93 ? 16.567 -5.003 -7.253 1.00 84.31 93 PHE A C 1
ATOM 723 O O . PHE A 1 93 ? 17.150 -5.400 -6.255 1.00 84.31 93 PHE A O 1
ATOM 730 N N . GLU A 1 94 ? 17.202 -4.894 -8.426 1.00 81.94 94 GLU A N 1
ATOM 731 C CA . GLU A 1 94 ? 18.598 -5.336 -8.644 1.00 81.94 94 GLU A CA 1
ATOM 732 C C . GLU A 1 94 ? 19.620 -4.694 -7.688 1.00 81.94 94 GLU A C 1
ATOM 734 O O . GLU A 1 94 ? 20.713 -5.217 -7.498 1.00 81.94 94 GLU A O 1
ATOM 739 N N . HIS A 1 95 ? 19.269 -3.560 -7.084 1.00 81.12 95 HIS A N 1
ATOM 740 C CA . HIS A 1 95 ? 20.095 -2.830 -6.126 1.00 81.12 95 HIS A CA 1
ATOM 741 C C . HIS A 1 95 ? 19.780 -3.162 -4.654 1.00 81.12 95 HIS A C 1
ATOM 743 O O . HIS A 1 95 ? 20.314 -2.501 -3.765 1.00 81.12 95 HIS A O 1
ATOM 749 N N . MET A 1 96 ? 18.903 -4.136 -4.390 1.00 81.88 96 MET A N 1
ATOM 750 C CA . MET A 1 96 ? 18.474 -4.562 -3.055 1.00 81.88 96 MET A CA 1
ATOM 751 C C . MET A 1 96 ? 18.713 -6.063 -2.881 1.00 81.88 96 MET A C 1
ATOM 753 O O . MET A 1 96 ? 18.005 -6.878 -3.469 1.00 81.88 96 MET A O 1
ATOM 757 N N . GLU A 1 97 ? 19.695 -6.434 -2.060 1.00 79.00 97 GLU A N 1
ATOM 758 C CA . GLU A 1 97 ? 20.093 -7.840 -1.885 1.00 79.00 97 GLU A CA 1
ATOM 759 C C . GLU A 1 97 ? 19.000 -8.695 -1.216 1.00 79.00 97 GLU A C 1
ATOM 761 O O . GLU A 1 97 ? 18.861 -9.875 -1.540 1.00 79.00 97 GLU A O 1
ATOM 766 N N . ASP A 1 98 ? 18.171 -8.092 -0.359 1.00 77.94 98 ASP A N 1
ATOM 767 C CA . ASP A 1 98 ? 17.166 -8.807 0.440 1.00 77.94 98 ASP A CA 1
ATOM 768 C C . ASP A 1 98 ? 15.841 -9.056 -0.312 1.00 77.94 98 ASP A C 1
ATOM 770 O O . ASP A 1 98 ? 15.011 -9.875 0.097 1.00 77.94 98 ASP A O 1
ATOM 774 N N . ILE A 1 99 ? 15.630 -8.418 -1.471 1.00 83.88 99 ILE A N 1
ATOM 775 C CA . ILE A 1 99 ? 14.426 -8.626 -2.287 1.00 83.88 99 ILE A CA 1
ATOM 776 C C . ILE A 1 99 ? 14.575 -9.887 -3.145 1.00 83.88 99 ILE A C 1
ATOM 778 O O . ILE A 1 99 ? 14.914 -9.856 -4.328 1.00 83.88 99 ILE A O 1
ATOM 782 N N . THR A 1 100 ? 14.269 -11.029 -2.536 1.00 85.00 100 THR A N 1
ATOM 783 C CA . THR A 1 100 ? 14.287 -12.343 -3.190 1.00 85.00 100 THR A CA 1
ATOM 784 C C . THR A 1 100 ? 12.947 -13.072 -3.044 1.00 85.00 100 THR A C 1
ATOM 786 O O . THR A 1 100 ? 12.078 -12.677 -2.264 1.00 85.00 100 THR A O 1
ATOM 789 N N . GLY A 1 101 ? 12.741 -14.140 -3.826 1.00 88.94 101 GLY A N 1
ATOM 790 C CA . GLY A 1 101 ? 11.515 -14.949 -3.757 1.00 88.94 101 GLY A CA 1
ATOM 791 C C . GLY A 1 101 ? 10.256 -14.185 -4.184 1.00 88.94 101 GLY A C 1
ATOM 792 O O . GLY A 1 101 ? 9.255 -14.212 -3.469 1.00 88.94 101 GLY A O 1
ATOM 793 N N . LEU A 1 102 ? 10.330 -13.474 -5.315 1.00 92.25 102 LEU A N 1
ATOM 794 C CA . LEU A 1 102 ? 9.241 -12.634 -5.814 1.00 92.25 102 LEU A CA 1
ATOM 795 C C . LEU A 1 102 ? 8.025 -13.450 -6.278 1.00 92.25 102 LEU A C 1
ATOM 797 O O . LEU A 1 102 ? 8.148 -14.364 -7.095 1.00 92.25 102 LEU A O 1
ATOM 801 N N . ILE A 1 103 ? 6.844 -13.043 -5.814 1.00 95.19 103 ILE A N 1
ATOM 802 C CA . ILE A 1 103 ? 5.529 -13.448 -6.325 1.00 95.19 103 ILE A CA 1
ATOM 803 C C . ILE A 1 103 ? 4.766 -12.154 -6.623 1.00 95.19 103 ILE A C 1
ATOM 805 O O . ILE A 1 103 ? 4.135 -11.567 -5.747 1.00 95.19 103 ILE A O 1
ATOM 809 N N . GLY A 1 104 ? 4.920 -11.644 -7.843 1.00 95.50 104 GLY A N 1
ATOM 810 C CA . GLY A 1 104 ? 4.531 -10.270 -8.152 1.00 95.50 104 GLY A CA 1
ATOM 811 C C . GLY A 1 104 ? 5.316 -9.270 -7.305 1.00 95.50 104 GLY A C 1
ATOM 812 O O . GLY A 1 104 ? 6.546 -9.308 -7.298 1.00 95.50 104 GLY A O 1
ATOM 813 N N . TRP A 1 105 ? 4.618 -8.372 -6.612 1.00 96.12 105 TRP A N 1
ATOM 814 C CA . TRP A 1 105 ? 5.219 -7.388 -5.704 1.00 96.12 105 TRP A CA 1
ATOM 815 C C . TRP A 1 105 ? 5.580 -7.959 -4.326 1.00 96.12 105 TRP A C 1
ATOM 817 O O . TRP A 1 105 ? 6.350 -7.338 -3.590 1.00 96.12 105 TRP A O 1
ATOM 827 N N . TYR A 1 106 ? 5.054 -9.136 -3.973 1.00 96.06 106 TYR A N 1
ATOM 828 C CA . TYR A 1 106 ? 5.422 -9.833 -2.745 1.00 96.06 106 TYR A CA 1
ATOM 829 C C . TYR A 1 106 ? 6.867 -10.330 -2.831 1.00 96.06 106 TYR A C 1
ATOM 831 O O . TYR A 1 106 ? 7.214 -11.038 -3.775 1.00 96.06 106 TYR A O 1
ATOM 839 N N . ALA A 1 107 ? 7.689 -10.017 -1.828 1.00 94.69 107 ALA A N 1
ATOM 840 C CA . ALA A 1 107 ? 9.074 -10.474 -1.735 1.00 94.69 107 ALA A CA 1
ATOM 841 C C . ALA A 1 107 ? 9.276 -11.310 -0.467 1.00 94.69 107 ALA A C 1
ATOM 843 O O . ALA A 1 107 ? 9.347 -10.757 0.627 1.00 94.69 107 ALA A O 1
ATOM 844 N N . HIS A 1 108 ? 9.381 -12.637 -0.591 1.00 95.00 108 HIS A N 1
ATOM 845 C CA . HIS A 1 108 ? 9.528 -13.502 0.588 1.00 95.00 108 HIS A CA 1
ATOM 846 C C . HIS A 1 108 ? 10.839 -13.269 1.351 1.00 95.00 108 HIS A C 1
ATOM 848 O O . HIS A 1 108 ? 10.886 -13.447 2.566 1.00 95.00 108 HIS A O 1
ATOM 854 N N . GLY A 1 109 ? 11.897 -12.867 0.644 1.00 91.06 109 GLY A N 1
ATOM 855 C CA . GLY A 1 109 ? 13.203 -12.587 1.236 1.00 91.06 109 GLY A CA 1
ATOM 856 C C . GLY A 1 109 ? 13.231 -11.388 2.184 1.00 91.06 109 GLY A C 1
ATOM 857 O O . GLY A 1 109 ? 14.174 -11.290 2.956 1.00 91.06 109 GLY A O 1
ATOM 858 N N . ASN A 1 110 ? 12.201 -10.532 2.167 1.00 91.75 110 ASN A N 1
ATOM 859 C CA . ASN A 1 110 ? 12.183 -9.269 2.901 1.00 91.75 110 ASN A CA 1
ATOM 860 C C . ASN A 1 110 ? 10.980 -9.172 3.859 1.00 91.75 110 ASN A C 1
ATOM 862 O O . ASN A 1 110 ? 9.826 -9.412 3.480 1.00 91.75 110 ASN A O 1
ATOM 866 N N . GLU A 1 111 ? 11.242 -8.786 5.106 1.00 92.94 111 GLU A N 1
ATOM 867 C CA . GLU A 1 111 ? 10.314 -8.843 6.240 1.00 92.94 111 GLU A CA 1
ATOM 868 C C . GLU A 1 111 ? 8.999 -8.065 6.066 1.00 92.94 111 GLU A C 1
ATOM 870 O O . GLU A 1 111 ? 7.963 -8.582 6.501 1.00 92.94 111 GLU A O 1
ATOM 875 N N . PRO A 1 112 ? 8.950 -6.878 5.418 1.00 93.06 112 PRO A N 1
ATOM 876 C CA . PRO A 1 112 ? 7.701 -6.134 5.230 1.00 93.06 112 PRO A CA 1
ATOM 877 C C . PRO A 1 112 ? 6.611 -6.922 4.492 1.00 93.06 112 PRO A C 1
ATOM 879 O O . PRO A 1 112 ? 5.431 -6.604 4.631 1.00 93.06 112 PRO A O 1
ATOM 882 N N . SER A 1 113 ? 6.985 -7.953 3.724 1.00 95.31 113 SER A N 1
ATOM 883 C CA . SER A 1 113 ? 6.036 -8.791 2.988 1.00 95.31 113 SER A CA 1
ATOM 884 C C . SER A 1 113 ? 5.483 -9.954 3.817 1.00 95.31 113 SER A C 1
ATOM 886 O O . SER A 1 113 ? 4.439 -10.501 3.469 1.00 95.31 113 SER A O 1
ATOM 888 N N . HIS A 1 114 ? 6.152 -10.382 4.893 1.00 96.94 114 HIS A N 1
ATOM 889 C CA . HIS A 1 114 ? 5.898 -11.687 5.529 1.00 96.94 114 HIS A CA 1
ATOM 890 C C . HIS A 1 114 ? 4.460 -11.874 6.022 1.00 96.94 114 HIS A C 1
ATOM 892 O O . HIS A 1 114 ? 3.924 -12.981 5.948 1.00 96.94 114 HIS A O 1
ATOM 898 N N . HIS A 1 115 ? 3.811 -10.806 6.484 1.00 96.94 115 HIS A N 1
ATOM 899 C CA . HIS A 1 115 ? 2.434 -10.853 6.981 1.00 96.94 115 HIS A CA 1
ATOM 900 C C . HIS A 1 115 ? 1.376 -10.732 5.875 1.00 96.94 115 HIS A C 1
ATOM 902 O O . HIS A 1 115 ? 0.218 -11.062 6.120 1.00 96.94 115 HIS A O 1
ATOM 908 N N . VAL A 1 116 ? 1.741 -10.286 4.668 1.00 97.31 116 VAL A N 1
ATOM 909 C CA . VAL A 1 116 ? 0.786 -9.870 3.624 1.00 97.31 116 VAL A CA 1
ATOM 910 C C . VAL A 1 116 ? -0.136 -11.012 3.197 1.00 97.31 116 VAL A C 1
ATOM 912 O O . VAL A 1 116 ? -1.344 -10.818 3.096 1.00 97.31 116 VAL A O 1
ATOM 915 N N . ALA A 1 117 ? 0.394 -12.227 3.028 1.00 97.06 117 ALA A N 1
ATOM 916 C CA . ALA A 1 117 ? -0.411 -13.393 2.648 1.00 97.06 117 ALA A CA 1
ATOM 917 C C . ALA A 1 117 ? -1.465 -13.774 3.709 1.00 97.06 117 ALA A C 1
ATOM 919 O O . ALA A 1 117 ? -2.502 -14.344 3.377 1.00 97.06 117 ALA A O 1
ATOM 920 N N . TYR A 1 118 ? -1.235 -13.435 4.981 1.00 97.00 118 TYR A N 1
ATOM 921 C CA . TYR A 1 118 ? -2.171 -13.728 6.069 1.00 97.00 118 TYR A CA 1
ATOM 922 C C . TYR A 1 118 ? -3.334 -12.735 6.139 1.00 97.00 118 TYR A C 1
ATOM 924 O O . TYR A 1 118 ? -4.332 -13.021 6.798 1.00 97.00 118 TYR A O 1
ATOM 932 N N . LEU A 1 119 ? -3.249 -11.597 5.444 1.00 96.94 119 LEU A N 1
ATOM 933 C CA . LEU A 1 119 ? -4.322 -10.601 5.418 1.00 96.94 119 LEU A CA 1
ATOM 934 C C . LEU A 1 119 ? -5.599 -11.118 4.739 1.00 96.94 119 LEU A C 1
ATOM 936 O O . LEU A 1 119 ? -6.672 -10.622 5.056 1.00 96.94 119 LEU A O 1
ATOM 940 N N . TYR A 1 120 ? -5.514 -12.150 3.891 1.00 96.62 120 TYR A N 1
ATOM 941 C CA . TYR A 1 120 ? -6.691 -12.819 3.315 1.00 96.62 120 TYR A CA 1
ATOM 942 C C . TYR A 1 120 ? -7.590 -13.508 4.353 1.00 96.62 120 TYR A C 1
ATOM 944 O O . TYR A 1 120 ? -8.731 -13.840 4.043 1.00 96.62 120 TYR A O 1
ATOM 952 N N . ALA A 1 121 ? -7.081 -13.768 5.561 1.00 94.12 121 ALA A N 1
ATOM 953 C CA . ALA A 1 121 ? -7.810 -14.467 6.618 1.00 94.12 121 ALA A CA 1
ATOM 954 C C . ALA A 1 121 ? -8.494 -13.534 7.639 1.00 94.12 121 ALA A C 1
ATOM 956 O O . ALA A 1 121 ? -9.109 -14.038 8.582 1.00 94.12 121 ALA A O 1
ATOM 957 N N . TYR A 1 122 ? -8.357 -12.212 7.486 1.00 85.69 122 TYR A N 1
ATOM 958 C CA . TYR A 1 122 ? -8.951 -11.191 8.363 1.00 85.69 122 TYR A CA 1
ATOM 959 C C . TYR A 1 122 ? -10.252 -10.631 7.788 1.00 85.69 122 TYR A C 1
ATOM 961 O O . TYR A 1 122 ? -11.160 -10.353 8.606 1.00 85.69 122 TYR A O 1
#

InterPro domains:
  IPR012939 Glycosyl hydrolase family 92 [PF07971] (3-122)
  IPR050883 Peptide-N(4)-(N-acetyl-beta-glucosaminyl)asparagine amidase [PTHR12143] (4-122)

Organism: NCBI:txid152831

Secondary structure (DSSP, 8-state):
-HHHHHHHHTGGGGTEETTTTEE--B-TTSPBPSS--TT--STTSSSSSS-HHHHTT--TT-HHHHHHHTTSHHHHHHHHHHHHH----GGGGTT-TT--SEETTEETTSGGGTTGGGGGG-

Solvent-accessible surface area (backbone atoms only — not comparable to full-atom values): 7372 Å² total; per-residue (Å²): 112,70,73,59,53,58,55,58,72,54,51,64,64,75,30,49,35,80,91,78,74,35,48,46,56,61,45,97,88,69,46,70,61,76,87,80,60,59,76,50,45,42,92,90,43,92,36,81,93,36,25,34,72,35,53,48,74,74,42,88,91,42,56,72,60,52,19,53,69,54,72,29,59,71,50,37,49,57,52,50,49,52,29,52,70,38,88,63,66,68,74,75,39,72,90,41,91,50,66,33,70,69,42,27,55,38,25,69,55,29,75,69,30,68,60,59,79,59,57,82,80,114

Nearest PDB structures (foldseek):
  6f90-assembly2_B  TM=9.349E-01  e=1.695E-09  Bacteroides thetaiotaomicron
  7zgm-assembly1_A  TM=9.074E-01  e=3.054E-09  Phocaeicola massiliensis B84634 = Timone 84634 = DSM 17679 = JCM 13223
  6f8z-assembly2_B  TM=9.290E-01  e=4.832E-07  Bacteroides thetaiotaomicron
  6f91-assembly6_C  TM=8.887E-01  e=3.180E-06  Bacteroides thetaiotaomicron
  7fe1-assembly4_D  TM=8.350E-01  e=9.733E-06  Enterococcus faecalis ATCC 10100

Radius of gyration: 14.67 Å; Cα contacts (8 Å, |Δi|>4): 144; chains: 1; bounding box: 34×36×43 Å

pLDD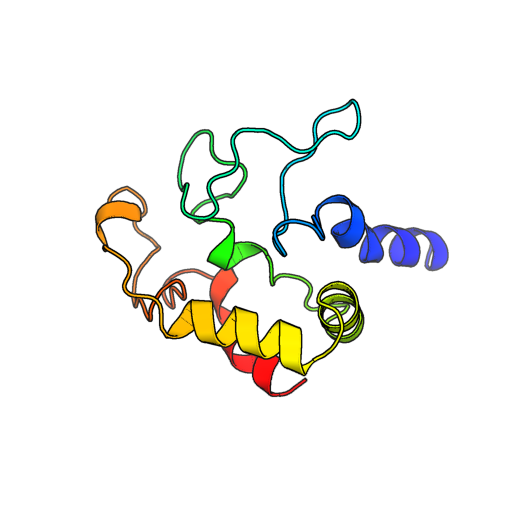T: mean 93.77, std 6.0, range [62.5, 98.44]